Protein AF-A0A5D0VYW8-F1 (afdb_monomer_lite)

Structure (mmCIF, N/CA/C/O backbone):
data_AF-A0A5D0VYW8-F1
#
_entry.id   AF-A0A5D0VYW8-F1
#
loop_
_atom_site.group_PDB
_atom_site.id
_atom_site.type_symbol
_atom_site.label_atom_id
_atom_site.label_alt_id
_atom_site.label_comp_id
_atom_site.label_asym_id
_atom_site.label_entity_id
_atom_site.label_seq_id
_atom_site.pdbx_PDB_ins_code
_atom_site.Cartn_x
_atom_site.Cartn_y
_atom_site.Cartn_z
_atom_site.occupancy
_atom_site.B_iso_or_equiv
_atom_site.auth_seq_id
_atom_site.auth_comp_id
_atom_site.auth_asym_id
_atom_site.auth_atom_id
_atom_site.pdbx_PDB_model_num
ATOM 1 N N . MET A 1 1 ? 71.066 38.410 -24.337 1.00 41.22 1 MET A N 1
ATOM 2 C CA . MET A 1 1 ? 70.255 37.463 -23.535 1.00 41.22 1 MET A CA 1
ATOM 3 C C . MET A 1 1 ? 68.833 38.000 -23.464 1.00 41.22 1 MET A C 1
ATOM 5 O O . MET A 1 1 ? 68.663 39.135 -23.046 1.00 41.22 1 MET A O 1
ATOM 9 N N . ARG A 1 2 ? 67.832 37.263 -23.961 1.00 42.03 2 ARG A N 1
ATOM 10 C CA . ARG A 1 2 ? 66.424 37.696 -23.967 1.00 42.03 2 ARG A CA 1
ATOM 11 C C . ARG A 1 2 ? 65.654 36.881 -22.929 1.00 42.03 2 ARG A C 1
ATOM 13 O O . ARG A 1 2 ? 65.379 35.710 -23.163 1.00 42.03 2 ARG A O 1
ATOM 20 N N . PHE A 1 3 ? 65.343 37.500 -21.792 1.00 53.25 3 PHE A N 1
ATOM 21 C CA . PHE A 1 3 ? 64.427 36.956 -20.790 1.00 53.25 3 PHE A CA 1
ATOM 22 C C . PHE A 1 3 ? 63.006 37.012 -21.360 1.00 53.25 3 PHE A C 1
ATOM 24 O O . PHE A 1 3 ? 62.452 38.094 -21.546 1.00 53.25 3 PHE A O 1
ATOM 31 N N . LYS A 1 4 ? 62.424 35.855 -21.681 1.00 51.06 4 LYS A N 1
ATOM 32 C CA . LYS A 1 4 ? 60.987 35.743 -21.943 1.00 51.06 4 LYS A CA 1
ATOM 33 C C . LYS A 1 4 ? 60.301 35.441 -20.614 1.00 51.06 4 LYS A C 1
ATOM 35 O O . LYS A 1 4 ? 60.463 34.349 -20.078 1.00 51.06 4 LYS A O 1
ATOM 40 N N . LEU A 1 5 ? 59.570 36.426 -20.090 1.00 59.00 5 LEU A N 1
ATOM 41 C CA . LEU A 1 5 ? 58.604 36.224 -19.014 1.00 59.00 5 LEU A CA 1
ATOM 42 C C . LEU A 1 5 ? 57.544 35.218 -19.485 1.00 59.00 5 LEU A C 1
ATOM 44 O O . LEU A 1 5 ? 56.831 35.473 -20.455 1.00 59.00 5 LEU A O 1
ATOM 48 N N . LEU A 1 6 ? 57.453 34.085 -18.795 1.00 54.91 6 LEU A N 1
ATOM 49 C CA . LEU A 1 6 ? 56.356 33.131 -18.920 1.00 54.91 6 LEU A CA 1
ATOM 50 C C . LEU A 1 6 ? 55.206 33.609 -18.028 1.00 54.91 6 LEU A C 1
ATOM 52 O O . LEU A 1 6 ? 55.261 33.495 -16.806 1.00 54.91 6 LEU A O 1
ATOM 56 N N . PHE A 1 7 ? 54.189 34.190 -18.660 1.00 56.97 7 PHE A N 1
ATOM 57 C CA . PHE A 1 7 ? 52.921 34.539 -18.032 1.00 56.97 7 PHE A CA 1
ATOM 58 C C . PHE A 1 7 ? 52.062 33.278 -17.854 1.00 56.97 7 PHE A C 1
ATOM 60 O O . PHE A 1 7 ? 51.735 32.597 -18.822 1.00 56.97 7 PHE A O 1
ATOM 67 N N . THR A 1 8 ? 51.729 33.005 -16.591 1.00 59.16 8 THR A N 1
ATOM 68 C CA . THR A 1 8 ? 50.431 32.519 -16.086 1.00 59.16 8 THR A CA 1
ATOM 69 C C . THR A 1 8 ? 49.608 31.590 -16.978 1.00 59.16 8 THR A C 1
ATOM 71 O O . THR A 1 8 ? 48.908 32.028 -17.887 1.00 59.16 8 THR A O 1
ATOM 74 N N . GLY A 1 9 ? 49.554 30.323 -16.575 1.00 56.97 9 GLY A N 1
ATOM 75 C CA . GLY A 1 9 ? 48.502 29.384 -16.952 1.00 56.97 9 GLY A CA 1
ATOM 76 C C . GLY A 1 9 ? 47.945 28.695 -15.711 1.00 56.97 9 GLY A C 1
ATOM 77 O O . GLY A 1 9 ? 48.090 27.485 -15.573 1.00 56.97 9 GLY A O 1
ATOM 78 N N . LEU A 1 10 ? 47.366 29.454 -14.772 1.00 57.66 10 LEU A N 1
ATOM 79 C CA . LEU A 1 10 ? 46.554 28.868 -13.706 1.00 57.66 10 LEU A CA 1
ATOM 80 C C . LEU A 1 10 ? 45.219 28.468 -14.345 1.00 57.66 10 LEU A C 1
ATOM 82 O O . LEU A 1 10 ? 44.281 29.260 -14.408 1.00 57.66 10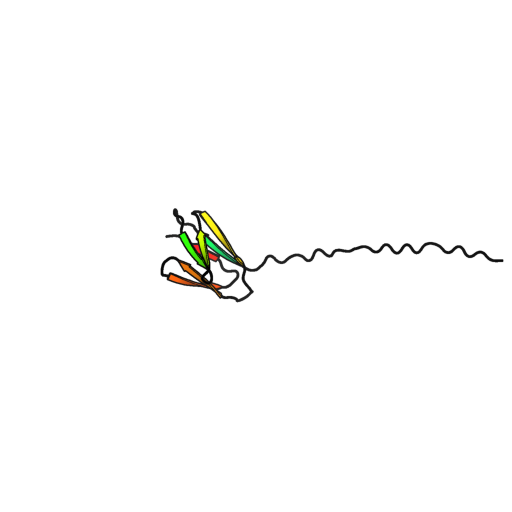 LEU A O 1
ATOM 86 N N . VAL A 1 11 ? 45.175 27.269 -14.924 1.00 62.59 11 VAL A N 1
ATOM 87 C CA . VAL A 1 11 ? 43.936 26.694 -15.445 1.00 62.59 11 VAL A CA 1
ATOM 88 C C . VAL A 1 11 ? 43.062 26.401 -14.233 1.00 62.59 11 VAL A C 1
ATOM 90 O O . VAL A 1 11 ? 43.297 25.450 -13.492 1.00 62.59 11 VAL A O 1
ATOM 93 N N . ALA A 1 12 ? 42.105 27.291 -13.987 1.00 60.41 12 ALA A N 1
ATOM 94 C CA . ALA A 1 12 ? 41.057 27.102 -13.006 1.00 60.41 12 ALA A CA 1
ATOM 95 C C . ALA A 1 12 ? 40.217 25.897 -13.441 1.00 60.41 12 ALA A C 1
ATOM 97 O O . ALA A 1 12 ? 39.353 26.007 -14.308 1.00 60.41 12 ALA A O 1
ATOM 98 N N . SER A 1 13 ? 40.509 24.736 -12.861 1.00 60.00 13 SER A N 1
ATOM 99 C CA . SER A 1 13 ? 39.667 23.550 -12.941 1.00 60.00 13 SER A CA 1
ATOM 100 C C . SER A 1 13 ? 38.356 23.857 -12.222 1.00 60.00 13 SER A C 1
ATOM 102 O O . SER A 1 13 ? 38.227 23.651 -11.015 1.00 60.00 13 SER A O 1
ATOM 104 N N . SER A 1 14 ? 37.389 24.416 -12.942 1.00 60.00 14 SER A N 1
ATOM 105 C CA . SER A 1 14 ? 36.016 24.531 -12.476 1.00 60.00 14 SER A CA 1
ATOM 106 C C . SER A 1 14 ? 35.465 23.118 -12.291 1.00 60.00 14 SER A C 1
ATOM 108 O O . SER A 1 14 ? 35.073 22.448 -13.245 1.00 60.00 14 SER A O 1
ATOM 110 N N . LEU A 1 15 ? 35.463 22.652 -11.039 1.00 63.09 15 LEU A N 1
ATOM 111 C CA . LEU A 1 15 ? 34.692 21.496 -10.593 1.00 63.09 15 LEU A CA 1
ATOM 112 C C . LEU A 1 15 ? 33.210 21.825 -10.795 1.00 63.09 15 LEU A C 1
ATOM 114 O O . LEU A 1 15 ? 32.527 22.309 -9.897 1.00 63.09 15 LEU A O 1
ATOM 118 N N . THR A 1 16 ? 32.722 21.623 -12.013 1.00 61.75 16 THR A N 1
ATOM 119 C CA . THR A 1 16 ? 31.297 21.654 -12.312 1.00 61.75 16 THR A CA 1
ATOM 120 C C . THR A 1 16 ? 30.724 20.320 -11.855 1.00 61.75 16 THR A C 1
ATOM 122 O O . THR A 1 16 ? 30.683 19.343 -12.594 1.00 61.75 16 THR A O 1
ATOM 125 N N . PHE A 1 17 ? 30.304 20.257 -10.590 1.00 62.66 17 PHE A N 1
ATOM 126 C CA . PHE A 1 17 ? 29.329 19.253 -10.187 1.00 62.66 17 PHE A CA 1
ATOM 127 C C . PHE A 1 17 ? 28.018 19.637 -10.868 1.00 62.66 17 PHE A C 1
ATOM 129 O O . PHE A 1 17 ? 27.265 20.470 -10.368 1.00 62.66 17 PHE A O 1
ATOM 136 N N . ALA A 1 18 ? 27.786 19.076 -12.055 1.00 62.34 18 ALA A N 1
ATOM 137 C CA . ALA A 1 18 ? 26.450 18.995 -12.611 1.00 62.34 18 ALA A CA 1
ATOM 138 C C . ALA A 1 18 ? 25.626 18.205 -11.592 1.00 62.34 18 ALA A C 1
ATOM 140 O O . ALA A 1 18 ? 25.759 16.986 -11.491 1.00 62.34 18 ALA A O 1
ATOM 141 N N . GLY A 1 19 ? 24.862 18.914 -10.760 1.00 56.66 19 GLY A N 1
ATOM 142 C CA . GLY A 1 19 ? 23.820 18.298 -9.959 1.00 56.66 19 GLY A CA 1
ATOM 143 C C . GLY A 1 19 ? 22.859 17.672 -10.948 1.00 56.66 19 GLY A C 1
ATOM 144 O O . GLY A 1 19 ? 22.062 18.385 -11.550 1.00 56.66 19 GLY A O 1
ATOM 145 N N . ALA A 1 20 ? 23.017 16.372 -11.201 1.00 61.84 20 ALA A N 1
ATOM 146 C CA . ALA A 1 20 ? 22.037 15.616 -11.949 1.00 61.84 20 ALA A CA 1
ATOM 147 C C . ALA A 1 20 ? 20.704 15.862 -11.244 1.00 61.84 20 ALA A C 1
ATOM 149 O O . ALA A 1 20 ? 20.598 15.617 -10.039 1.00 61.84 20 ALA A O 1
ATOM 150 N N . GLU A 1 21 ? 19.739 16.433 -11.961 1.00 58.88 21 GLU A N 1
ATOM 151 C CA . GLU A 1 21 ? 18.369 16.506 -11.480 1.00 58.88 21 GLU A CA 1
ATOM 152 C C . GLU A 1 21 ? 17.965 15.068 -11.157 1.00 58.88 21 GLU A C 1
ATOM 154 O O . GLU A 1 21 ? 17.869 14.221 -12.045 1.00 58.88 21 GLU A O 1
ATOM 159 N N . VAL A 1 22 ? 17.877 14.748 -9.865 1.00 58.16 22 VAL A N 1
ATOM 160 C CA . VAL A 1 22 ? 17.475 13.417 -9.426 1.00 58.16 22 VAL A CA 1
ATOM 161 C C . VAL A 1 22 ? 15.997 13.325 -9.760 1.00 58.16 22 VAL A C 1
ATOM 163 O O . VAL A 1 22 ? 15.174 13.918 -9.060 1.00 58.16 22 VAL A O 1
ATOM 166 N N . GLU A 1 23 ? 15.665 12.639 -10.855 1.00 62.62 23 GLU A N 1
ATOM 167 C CA . GLU A 1 23 ? 14.275 12.313 -11.148 1.00 62.62 23 GLU A CA 1
ATOM 168 C C . GLU A 1 23 ? 13.692 11.606 -9.917 1.00 62.62 23 GLU A C 1
ATOM 170 O O . GLU A 1 23 ? 14.294 10.646 -9.415 1.00 62.62 23 GLU A O 1
ATOM 175 N N . PRO A 1 24 ? 12.564 12.094 -9.373 1.00 62.03 24 PRO A N 1
ATOM 176 C CA . PRO A 1 24 ? 11.947 11.448 -8.232 1.00 62.03 24 PRO A CA 1
ATOM 177 C C . PRO A 1 24 ? 11.614 10.000 -8.614 1.00 62.03 24 PRO A C 1
ATOM 179 O O . PRO A 1 24 ? 11.090 9.764 -9.707 1.00 62.03 24 PRO A O 1
ATOM 182 N N . PRO A 1 25 ? 11.925 9.018 -7.750 1.00 70.00 25 PRO A N 1
ATOM 183 C CA . PRO A 1 25 ? 11.680 7.621 -8.071 1.00 70.00 25 PRO A CA 1
ATOM 184 C C . PRO A 1 25 ? 10.189 7.400 -8.337 1.00 70.00 25 PRO A C 1
ATOM 186 O O . PRO A 1 25 ? 9.332 7.909 -7.606 1.00 70.00 25 PRO A O 1
ATOM 189 N N . ASN A 1 26 ? 9.877 6.627 -9.380 1.00 89.12 26 ASN A N 1
ATOM 190 C CA . ASN A 1 26 ? 8.502 6.214 -9.637 1.00 89.12 26 ASN A CA 1
ATOM 191 C C . ASN A 1 26 ? 7.990 5.420 -8.427 1.00 89.12 26 ASN A C 1
ATOM 193 O O . ASN A 1 26 ? 8.723 4.636 -7.821 1.00 89.12 26 ASN A O 1
ATOM 197 N N . SER A 1 27 ? 6.741 5.658 -8.039 1.00 94.31 27 SER A N 1
ATOM 198 C CA . SER A 1 27 ? 6.151 5.007 -6.871 1.00 94.31 27 SER A CA 1
ATOM 199 C C . SER A 1 27 ? 4.677 4.712 -7.080 1.00 94.31 27 SER A C 1
ATOM 201 O O . SER A 1 27 ? 3.994 5.378 -7.860 1.00 94.31 27 SER A O 1
ATOM 203 N N . VAL A 1 28 ? 4.183 3.708 -6.364 1.00 95.75 28 VAL A N 1
ATOM 204 C CA . VAL A 1 28 ? 2.756 3.557 -6.093 1.00 95.75 28 VAL A CA 1
ATOM 205 C C . VAL A 1 28 ? 2.438 4.344 -4.829 1.00 95.75 28 VAL A C 1
ATOM 207 O O . VAL A 1 28 ? 3.145 4.235 -3.826 1.00 95.75 28 VAL A O 1
ATOM 210 N N . SER A 1 29 ? 1.374 5.144 -4.878 1.00 95.94 29 SER A N 1
ATOM 211 C CA . SER A 1 29 ? 0.863 5.852 -3.700 1.00 95.94 29 SER A CA 1
ATOM 212 C C . SER A 1 29 ? -0.377 5.148 -3.170 1.00 95.94 29 SER A C 1
ATOM 214 O O . SER A 1 29 ? -1.357 5.036 -3.901 1.00 95.94 29 SER A O 1
ATOM 216 N N . VAL A 1 30 ? -0.378 4.723 -1.911 1.00 96.94 30 VAL A N 1
ATOM 217 C CA . VAL A 1 30 ? -1.564 4.162 -1.248 1.00 96.94 30 VAL A CA 1
ATOM 218 C C . VAL A 1 30 ? -1.996 5.111 -0.142 1.00 96.94 30 VAL A C 1
ATOM 220 O O . VAL A 1 30 ? -1.224 5.367 0.773 1.00 96.94 30 VAL A O 1
ATOM 223 N N . LEU A 1 31 ? -3.204 5.657 -0.232 1.00 97.50 31 LEU A N 1
ATOM 224 C CA . LEU A 1 31 ? -3.754 6.618 0.718 1.00 97.50 31 LEU A CA 1
ATOM 225 C C . LEU A 1 31 ? -4.854 5.957 1.547 1.00 97.50 31 LEU A C 1
ATOM 227 O O . LEU A 1 31 ? -5.834 5.459 0.990 1.00 97.50 31 LEU A O 1
ATOM 231 N N . ASN A 1 32 ? -4.711 5.992 2.868 1.00 97.62 32 ASN A N 1
ATOM 232 C CA . ASN A 1 32 ? -5.763 5.570 3.776 1.00 97.62 32 ASN A CA 1
ATOM 233 C C . ASN A 1 32 ? -6.692 6.754 4.083 1.00 97.62 32 ASN A C 1
ATOM 235 O O . ASN A 1 32 ? -6.353 7.633 4.872 1.00 97.62 32 ASN A O 1
ATOM 239 N N . LEU A 1 33 ? -7.856 6.779 3.435 1.00 97.12 33 LEU A N 1
ATOM 240 C CA . LEU A 1 33 ? -8.936 7.741 3.671 1.00 97.12 33 LEU A CA 1
ATOM 241 C C . LEU A 1 33 ? -10.013 7.203 4.626 1.00 97.12 33 LEU A C 1
ATOM 243 O O . LEU A 1 33 ? -11.005 7.894 4.854 1.00 97.12 33 LEU A O 1
ATOM 247 N N . SER A 1 34 ? -9.849 5.987 5.155 1.00 96.00 34 SER A N 1
ATOM 248 C CA . SER A 1 34 ? -10.724 5.461 6.202 1.00 96.00 34 SER A CA 1
ATOM 249 C C . SER A 1 34 ? -10.472 6.180 7.536 1.00 96.00 34 SER A C 1
ATOM 251 O O . SER A 1 34 ? -9.510 6.942 7.694 1.00 96.00 34 SER A O 1
ATOM 253 N N . ASN A 1 35 ? -11.345 5.929 8.510 1.00 96.38 35 ASN A N 1
ATOM 254 C CA . ASN A 1 35 ? -11.205 6.468 9.865 1.00 96.38 35 ASN A CA 1
ATOM 255 C C . ASN A 1 35 ? -10.345 5.578 10.777 1.00 96.38 35 ASN A C 1
ATOM 257 O O . ASN A 1 35 ? -10.134 5.926 11.938 1.00 96.38 35 ASN A O 1
ATOM 261 N N . GLU A 1 36 ? -9.865 4.441 10.273 1.00 96.38 36 GLU A N 1
ATOM 262 C CA . GLU A 1 36 ? -9.181 3.415 11.056 1.00 96.38 36 GLU A CA 1
ATOM 263 C C . GLU A 1 36 ? -7.773 3.147 10.509 1.00 96.38 36 GLU A C 1
ATOM 265 O O . GLU A 1 36 ? -7.412 3.554 9.402 1.00 96.38 36 GLU A O 1
ATOM 270 N N . GLN A 1 37 ? -6.930 2.507 11.319 1.00 96.62 37 GLN A N 1
ATOM 271 C CA . GLN A 1 37 ? -5.656 1.979 10.840 1.00 96.62 37 GLN A CA 1
ATOM 272 C C . GLN A 1 37 ? -5.933 0.729 10.001 1.00 96.62 37 GLN A C 1
ATOM 274 O O . GLN A 1 37 ? -6.756 -0.095 10.387 1.00 96.62 37 GLN A O 1
ATOM 279 N N . VAL A 1 38 ? -5.234 0.582 8.876 1.00 96.31 38 VAL A N 1
ATOM 280 C CA . VAL A 1 38 ? -5.384 -0.582 7.995 1.00 96.31 38 VAL A CA 1
ATOM 281 C C . VAL A 1 38 ? -4.080 -1.358 7.884 1.00 96.31 38 VAL A C 1
ATOM 283 O O . VAL A 1 38 ? -2.996 -0.773 7.777 1.00 96.31 38 VAL A O 1
ATOM 286 N N . GLU A 1 39 ? -4.203 -2.681 7.880 1.00 96.88 39 GLU A N 1
ATOM 287 C CA . GLU A 1 39 ? -3.121 -3.605 7.559 1.00 96.88 39 GLU A CA 1
ATOM 288 C C . GLU A 1 39 ? -2.998 -3.724 6.037 1.00 96.88 39 GLU A C 1
ATOM 290 O O . GLU A 1 39 ? -3.933 -4.136 5.345 1.00 96.88 39 GLU A O 1
ATOM 295 N N . LEU A 1 40 ? -1.840 -3.347 5.506 1.00 97.06 40 LEU A N 1
ATOM 296 C CA . LEU A 1 40 ? -1.540 -3.358 4.083 1.00 97.06 40 LEU A CA 1
ATOM 297 C C . LEU A 1 40 ? -0.308 -4.221 3.832 1.00 97.06 40 LEU A C 1
ATOM 299 O O . LEU A 1 40 ? 0.751 -4.007 4.414 1.00 97.06 40 LEU A O 1
ATOM 303 N N . TRP A 1 41 ? -0.419 -5.146 2.892 1.00 97.94 41 TRP A N 1
ATOM 304 C CA . TRP A 1 41 ? 0.707 -5.915 2.381 1.00 97.94 41 TRP A CA 1
ATOM 305 C C . TRP A 1 41 ? 1.091 -5.378 1.007 1.00 97.94 41 TRP A C 1
ATOM 307 O O . TRP A 1 41 ? 0.231 -5.223 0.141 1.00 97.94 41 TRP A O 1
ATOM 317 N N . VAL A 1 42 ? 2.374 -5.084 0.798 1.00 97.50 42 VAL A N 1
ATOM 318 C CA . VAL A 1 42 ? 2.899 -4.601 -0.485 1.00 97.50 42 VAL A CA 1
ATOM 319 C C . VAL A 1 42 ? 4.003 -5.532 -0.955 1.00 97.50 42 VAL A C 1
ATOM 321 O O . VAL A 1 42 ? 5.036 -5.625 -0.298 1.00 97.50 42 VAL A O 1
ATOM 324 N N . ASN A 1 43 ? 3.786 -6.247 -2.062 1.00 97.00 43 ASN A N 1
ATOM 325 C CA . ASN A 1 43 ? 4.689 -7.309 -2.532 1.00 97.00 43 ASN A CA 1
ATOM 326 C C . ASN A 1 43 ? 5.076 -8.301 -1.409 1.00 97.00 43 ASN A C 1
ATOM 328 O O . ASN A 1 43 ? 6.240 -8.675 -1.259 1.00 97.00 43 ASN A O 1
ATOM 332 N N . GLY A 1 44 ? 4.103 -8.686 -0.574 1.00 96.75 44 GLY A N 1
ATOM 333 C CA . GLY A 1 44 ? 4.313 -9.574 0.575 1.00 96.75 44 GLY A CA 1
ATOM 334 C C . GLY A 1 44 ? 4.982 -8.929 1.797 1.00 96.75 44 GLY A C 1
ATOM 335 O O . GLY A 1 44 ? 5.210 -9.616 2.792 1.00 96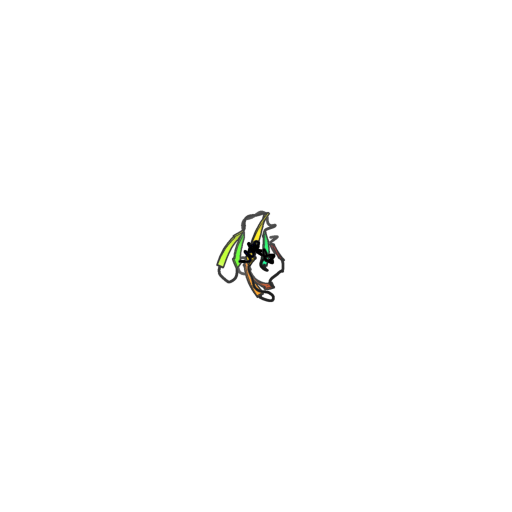.75 44 GLY A O 1
ATOM 336 N N . GLU A 1 45 ? 5.277 -7.628 1.771 1.00 97.44 45 GLU A N 1
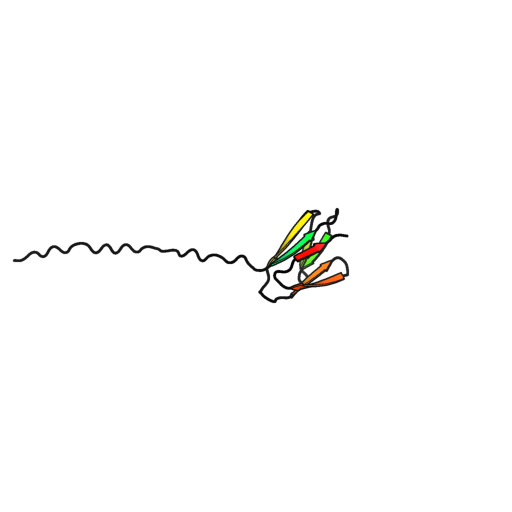ATOM 337 C CA . GLU A 1 45 ? 5.811 -6.898 2.919 1.00 97.44 45 GLU A CA 1
ATOM 338 C C . GLU A 1 45 ? 4.692 -6.220 3.721 1.00 97.44 45 GLU A C 1
ATOM 340 O O . GLU A 1 45 ? 3.933 -5.413 3.185 1.00 97.44 45 GLU A O 1
ATOM 345 N N . TYR A 1 46 ? 4.617 -6.518 5.020 1.00 97.06 46 TYR A N 1
ATOM 346 C CA . TYR A 1 46 ? 3.625 -5.938 5.925 1.00 97.06 46 TYR A CA 1
ATOM 347 C C . TYR A 1 46 ? 3.900 -4.461 6.233 1.00 97.06 46 TYR A C 1
ATOM 349 O O . TYR A 1 46 ? 5.039 -4.045 6.504 1.00 97.06 46 TYR A O 1
ATOM 357 N N . ARG A 1 47 ? 2.824 -3.674 6.238 1.00 96.50 47 ARG A N 1
ATOM 358 C CA . ARG A 1 47 ? 2.775 -2.263 6.606 1.00 96.50 47 ARG A CA 1
ATOM 359 C C . ARG A 1 47 ? 1.481 -1.961 7.348 1.00 96.50 47 ARG A C 1
ATOM 361 O O . ARG A 1 47 ? 0.408 -2.410 6.966 1.00 96.50 47 ARG A O 1
ATOM 368 N N . GLU A 1 48 ? 1.584 -1.096 8.344 1.00 96.75 48 GLU A N 1
ATOM 369 C CA . GLU A 1 48 ? 0.425 -0.444 8.945 1.00 96.75 48 GLU A CA 1
ATOM 370 C C . GLU A 1 48 ? 0.286 0.953 8.367 1.00 96.75 48 GLU A C 1
ATOM 372 O O . GLU A 1 48 ? 1.257 1.717 8.321 1.00 96.75 48 GLU A O 1
ATOM 377 N N . LEU A 1 49 ? -0.923 1.295 7.935 1.00 96.62 49 LEU A N 1
ATOM 378 C CA . LEU A 1 49 ? -1.219 2.609 7.394 1.00 96.62 49 LEU A CA 1
ATOM 379 C C . LEU A 1 49 ? -2.282 3.289 8.252 1.00 96.62 49 LEU A C 1
ATOM 381 O O . LEU A 1 49 ? -3.452 2.913 8.247 1.00 96.62 49 LEU A O 1
ATOM 385 N N . ASN A 1 50 ? -1.869 4.303 9.008 1.00 97.81 50 ASN A N 1
ATOM 386 C CA . ASN A 1 50 ? -2.766 5.055 9.884 1.00 97.81 50 ASN A CA 1
ATOM 387 C C . ASN A 1 50 ? -3.805 5.845 9.075 1.00 97.81 50 ASN A C 1
ATOM 389 O O . ASN A 1 50 ? -3.542 6.244 7.935 1.00 97.81 50 ASN A O 1
ATOM 393 N N . ALA A 1 51 ? -4.953 6.128 9.689 1.00 97.38 51 ALA A N 1
ATOM 394 C CA . ALA A 1 51 ? -5.990 6.972 9.102 1.00 97.38 51 ALA A CA 1
ATOM 395 C C . ALA A 1 51 ? -5.421 8.326 8.634 1.00 97.38 51 ALA A C 1
ATOM 397 O O . ALA A 1 51 ? -4.655 8.980 9.348 1.00 97.38 51 ALA A O 1
ATOM 398 N N . GLY A 1 52 ? -5.775 8.738 7.417 1.00 96.69 52 GLY A N 1
ATOM 399 C CA . GLY A 1 52 ? -5.330 9.993 6.806 1.00 96.69 52 GLY A CA 1
ATOM 400 C C . GLY A 1 52 ? -3.873 10.015 6.331 1.00 96.69 52 GLY A C 1
ATOM 401 O O . GLY A 1 52 ? -3.385 11.076 5.941 1.00 96.69 52 GLY A O 1
ATOM 402 N N . THR A 1 53 ? -3.160 8.885 6.359 1.00 97.38 53 THR A N 1
ATOM 403 C CA . THR A 1 53 ? -1.756 8.803 5.922 1.00 97.38 53 THR A CA 1
ATOM 404 C C . THR A 1 53 ? -1.601 8.123 4.567 1.00 97.38 53 THR A C 1
ATOM 406 O O . THR A 1 53 ? -2.506 7.443 4.080 1.00 97.38 53 THR A O 1
ATOM 409 N N . ALA A 1 54 ? -0.437 8.323 3.945 1.00 95.81 54 ALA A N 1
ATOM 410 C CA . ALA A 1 54 ? -0.092 7.735 2.660 1.00 95.81 54 ALA A CA 1
ATOM 411 C C . ALA A 1 54 ? 1.205 6.927 2.741 1.00 95.81 54 ALA A C 1
ATOM 413 O O . ALA A 1 54 ? 2.180 7.360 3.356 1.00 95.81 54 ALA A O 1
ATOM 414 N N . LEU A 1 55 ? 1.222 5.786 2.058 1.00 95.94 55 LEU A N 1
ATOM 415 C CA . LEU A 1 55 ? 2.416 5.013 1.756 1.00 95.94 55 LEU A CA 1
ATOM 416 C C . LEU A 1 55 ? 2.883 5.360 0.344 1.00 95.94 55 LEU A C 1
ATOM 418 O O . LEU A 1 55 ? 2.097 5.323 -0.602 1.00 95.94 55 LEU A O 1
ATOM 422 N N . LEU A 1 56 ? 4.175 5.641 0.203 1.00 95.81 56 LEU A N 1
ATOM 423 C CA . LEU A 1 56 ? 4.856 5.713 -1.085 1.00 95.81 56 LEU A CA 1
ATOM 424 C C . LEU A 1 56 ? 5.761 4.492 -1.202 1.00 95.81 56 LEU A C 1
ATOM 426 O O . LEU A 1 56 ? 6.741 4.378 -0.466 1.00 95.81 56 LEU A O 1
ATOM 430 N N . TYR A 1 57 ? 5.421 3.579 -2.106 1.00 95.19 57 TYR A N 1
ATOM 431 C CA . TYR A 1 57 ? 6.221 2.388 -2.364 1.00 95.19 57 TYR A CA 1
ATOM 432 C C . TYR A 1 57 ? 6.996 2.563 -3.677 1.00 95.19 57 TYR A C 1
ATOM 434 O O . TYR A 1 57 ? 6.358 2.717 -4.724 1.00 95.19 57 TYR A O 1
ATOM 442 N N . PRO A 1 58 ? 8.340 2.593 -3.652 1.00 94.75 58 PRO A N 1
ATOM 443 C CA . PRO A 1 58 ? 9.144 2.788 -4.854 1.00 94.75 58 PRO A CA 1
ATOM 444 C C . PRO A 1 58 ? 9.021 1.589 -5.801 1.00 94.75 58 PRO A C 1
ATOM 446 O O . PRO A 1 58 ? 8.956 0.447 -5.358 1.00 94.75 58 PRO A O 1
ATOM 449 N N . CYS A 1 59 ? 9.010 1.850 -7.105 1.00 94.19 59 CYS A N 1
ATOM 450 C CA . CYS A 1 59 ? 8.885 0.825 -8.140 1.00 94.19 59 CYS A CA 1
ATOM 451 C C . CYS A 1 59 ? 9.514 1.276 -9.466 1.00 94.19 59 CYS A C 1
ATOM 453 O O . CYS A 1 59 ? 9.828 2.451 -9.676 1.00 94.19 59 CYS A O 1
ATO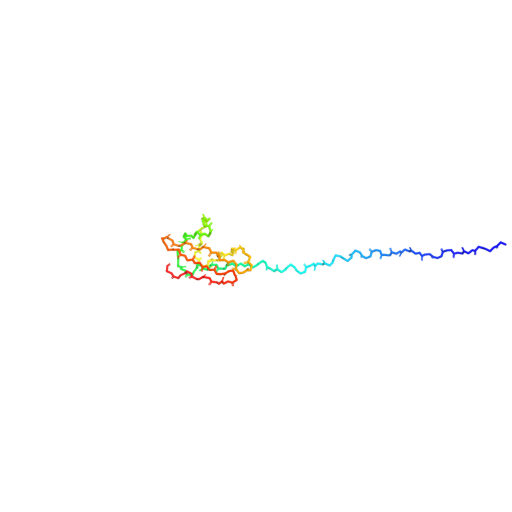M 455 N N . LEU A 1 60 ? 9.710 0.331 -10.382 1.00 93.25 60 LEU A N 1
ATOM 456 C CA . LEU A 1 60 ? 10.206 0.588 -11.730 1.00 93.25 60 LEU A CA 1
ATOM 457 C C . LEU A 1 60 ? 9.067 0.953 -12.689 1.00 93.25 60 LEU A C 1
ATOM 459 O O . LEU A 1 60 ? 7.916 0.549 -12.527 1.00 93.25 60 LEU A O 1
ATOM 463 N N . GLN A 1 61 ? 9.388 1.700 -13.748 1.00 89.88 61 GLN A N 1
ATOM 464 C CA . GLN A 1 61 ? 8.398 2.077 -14.755 1.00 89.88 61 GLN A CA 1
ATOM 465 C C . GLN A 1 61 ? 7.752 0.832 -15.388 1.00 89.88 61 GLN A C 1
ATOM 467 O O . GLN A 1 61 ? 8.436 -0.048 -15.906 1.00 89.88 61 GLN A O 1
ATOM 472 N N . GLY A 1 62 ? 6.418 0.776 -15.363 1.00 87.75 62 GLY A N 1
ATOM 473 C CA . GLY A 1 62 ? 5.646 -0.344 -15.909 1.00 87.75 62 GLY A CA 1
ATOM 474 C C . GLY A 1 62 ? 5.567 -1.581 -15.008 1.00 87.75 62 GLY A C 1
ATOM 475 O O . GLY A 1 62 ? 4.841 -2.515 -15.355 1.00 87.75 62 GLY A O 1
ATOM 476 N N . GLU A 1 63 ? 6.247 -1.581 -13.858 1.00 94.62 63 GLU A N 1
ATOM 477 C CA . GLU A 1 63 ? 6.101 -2.614 -12.833 1.00 94.62 63 GLU A CA 1
ATOM 478 C C . GLU A 1 63 ? 4.661 -2.652 -12.304 1.00 94.62 63 GLU A C 1
ATOM 480 O O . GLU A 1 63 ? 3.981 -1.623 -12.221 1.00 94.62 63 GLU A O 1
ATOM 485 N N . LYS A 1 64 ? 4.191 -3.852 -11.953 1.00 96.88 64 LYS A N 1
ATOM 486 C CA . LYS A 1 64 ? 2.954 -4.050 -11.197 1.00 96.88 64 LYS A CA 1
ATOM 487 C C . LYS A 1 64 ? 3.320 -4.371 -9.758 1.00 96.88 64 LYS A C 1
ATOM 489 O O . LYS A 1 64 ? 3.997 -5.364 -9.518 1.00 96.88 64 LYS A O 1
ATOM 494 N N . VAL A 1 65 ? 2.840 -3.548 -8.842 1.00 97.44 65 VAL A N 1
ATOM 495 C CA . VAL A 1 65 ? 2.984 -3.737 -7.404 1.00 97.44 65 VAL A CA 1
ATOM 496 C C . VAL A 1 65 ? 1.748 -4.465 -6.899 1.00 97.44 65 VAL A C 1
ATOM 498 O O . VAL A 1 65 ? 0.619 -4.050 -7.169 1.00 97.44 65 VAL A O 1
ATOM 501 N N . GLU A 1 66 ? 1.966 -5.560 -6.189 1.00 98.19 66 GLU A N 1
ATOM 502 C CA . GLU A 1 66 ? 0.917 -6.281 -5.484 1.00 98.19 66 GLU A CA 1
ATOM 503 C C . GLU A 1 66 ? 0.539 -5.521 -4.218 1.00 98.19 66 GLU A C 1
ATOM 505 O O . GLU A 1 66 ? 1.405 -5.187 -3.409 1.00 98.19 66 GLU A O 1
ATOM 510 N N . LEU A 1 67 ? -0.753 -5.266 -4.043 1.00 97.44 67 LEU A N 1
ATOM 511 C CA . LEU A 1 67 ? -1.328 -4.740 -2.816 1.00 97.44 67 LEU A CA 1
ATOM 512 C C . LEU A 1 67 ? -2.318 -5.763 -2.277 1.00 97.44 67 LEU A C 1
ATOM 514 O O . LEU A 1 67 ? -3.208 -6.202 -3.003 1.00 97.44 67 LEU A O 1
ATOM 518 N N . GLN A 1 68 ? -2.220 -6.095 -0.998 1.00 97.44 68 GLN A N 1
ATOM 519 C CA . GLN A 1 68 ? -3.222 -6.904 -0.324 1.00 97.44 68 GLN A CA 1
ATOM 520 C C . GLN A 1 68 ? -3.745 -6.178 0.915 1.00 97.44 68 GLN A C 1
ATOM 522 O O . GLN A 1 68 ? -2.983 -5.715 1.762 1.00 97.44 68 GLN A O 1
ATOM 527 N N . LEU A 1 69 ? -5.070 -6.083 0.987 1.00 94.88 69 LEU A N 1
ATOM 528 C CA . LEU A 1 69 ? -5.838 -5.527 2.096 1.00 94.88 69 LEU A CA 1
ATOM 529 C C . LEU A 1 69 ? -6.753 -6.636 2.604 1.00 94.88 69 LEU A C 1
ATOM 531 O O . LEU A 1 69 ? -7.591 -7.128 1.842 1.00 94.88 69 LEU A O 1
ATOM 535 N N . ASP A 1 70 ? -6.564 -7.044 3.858 1.00 90.75 70 ASP A N 1
ATOM 536 C CA . ASP A 1 7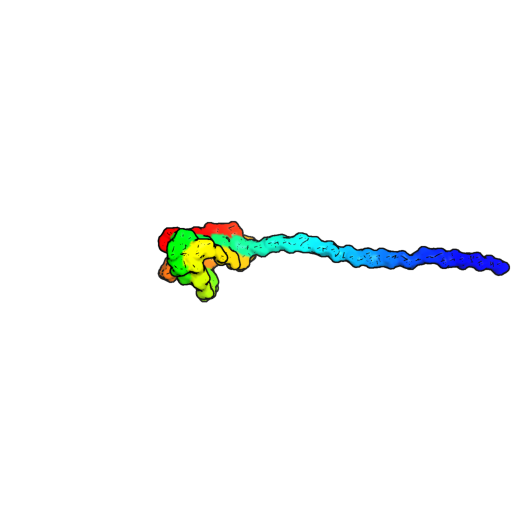0 ? -7.212 -8.231 4.427 1.00 90.75 70 ASP A CA 1
ATOM 537 C C . ASP A 1 70 ? -7.006 -9.467 3.512 1.00 90.75 70 ASP A C 1
ATOM 539 O O . ASP A 1 70 ? -5.866 -9.852 3.230 1.00 90.75 70 ASP A O 1
ATOM 543 N N . LEU A 1 71 ? -8.078 -10.064 2.981 1.00 91.81 71 LEU A N 1
ATOM 544 C CA . LEU A 1 71 ? -8.024 -11.215 2.068 1.00 91.81 71 LEU A CA 1
ATOM 545 C C . LEU A 1 71 ? -8.058 -10.828 0.582 1.00 91.81 71 LEU A C 1
ATOM 547 O O . LEU A 1 71 ? -8.052 -11.702 -0.290 1.00 91.81 71 LEU A O 1
ATOM 551 N N . LYS A 1 72 ? -8.135 -9.532 0.267 1.00 95.31 72 LYS A N 1
ATOM 552 C CA . LYS A 1 72 ? -8.274 -9.048 -1.105 1.00 95.31 72 LYS A CA 1
ATOM 553 C C . LYS A 1 72 ? -6.926 -8.635 -1.671 1.00 95.31 72 LYS A C 1
ATOM 555 O O . LYS A 1 72 ? -6.291 -7.712 -1.172 1.00 95.31 72 LYS A O 1
ATOM 560 N N . LEU A 1 73 ? -6.563 -9.272 -2.776 1.00 96.81 73 LEU A N 1
ATOM 561 C CA . LEU A 1 73 ? -5.347 -8.999 -3.527 1.00 96.81 73 LEU A CA 1
ATOM 562 C C . LEU A 1 73 ? -5.670 -8.175 -4.784 1.00 96.81 73 LEU A C 1
ATOM 564 O O . LEU A 1 73 ? -6.638 -8.458 -5.494 1.00 96.81 73 LEU A O 1
ATOM 568 N N . ASP A 1 74 ? -4.875 -7.141 -5.033 1.00 96.31 74 ASP A N 1
ATOM 569 C CA . ASP A 1 74 ? -4.985 -6.205 -6.152 1.00 96.31 74 ASP A CA 1
ATOM 570 C C . ASP A 1 74 ? -3.590 -5.910 -6.734 1.00 96.31 74 ASP A C 1
ATOM 572 O O . ASP A 1 74 ? -2.574 -6.076 -6.060 1.00 96.31 74 ASP A O 1
ATOM 576 N N . TYR A 1 75 ? -3.527 -5.459 -7.987 1.00 96.69 75 TYR A N 1
ATOM 577 C CA . TYR A 1 75 ? -2.270 -5.113 -8.656 1.00 96.69 75 TYR A CA 1
ATOM 578 C C . TYR A 1 75 ? -2.345 -3.708 -9.238 1.00 96.69 75 TYR A C 1
ATOM 580 O O . TYR A 1 75 ? -3.146 -3.435 -10.133 1.00 96.69 75 TYR A O 1
ATOM 588 N N . VAL A 1 76 ? -1.448 -2.839 -8.783 1.00 95.69 76 VAL A N 1
ATOM 589 C CA . VAL A 1 76 ? -1.399 -1.425 -9.166 1.00 95.69 76 VAL A CA 1
ATOM 590 C C . VAL A 1 76 ? -0.145 -1.167 -9.988 1.00 95.69 76 VAL A C 1
ATOM 592 O O . VAL A 1 76 ? 0.932 -1.665 -9.660 1.00 95.69 76 VAL A O 1
ATOM 595 N N . ARG A 1 77 ? -0.255 -0.421 -11.092 1.00 95.69 77 ARG A N 1
ATOM 596 C CA . ARG A 1 77 ? 0.928 -0.108 -11.906 1.00 95.69 77 ARG A CA 1
ATOM 597 C C . ARG A 1 77 ? 1.731 1.016 -11.266 1.00 95.69 77 ARG A C 1
ATOM 599 O O . ARG A 1 77 ? 1.179 1.945 -10.684 1.00 95.69 77 ARG A O 1
ATOM 606 N N . CYS A 1 78 ? 3.046 0.959 -11.422 1.00 94.31 78 CYS A N 1
ATOM 607 C CA . CYS A 1 78 ? 3.928 2.003 -10.927 1.00 94.31 78 CYS A CA 1
ATOM 608 C C . CYS A 1 78 ? 3.547 3.387 -11.483 1.00 94.31 78 CYS A C 1
ATOM 610 O O . CYS A 1 78 ? 3.348 3.539 -12.690 1.00 94.31 78 CYS A O 1
ATOM 612 N N . GLY A 1 79 ? 3.449 4.385 -10.600 1.00 91.50 79 GLY A N 1
ATOM 613 C CA . GLY A 1 79 ? 2.957 5.733 -10.904 1.00 91.50 79 GLY A CA 1
ATOM 614 C C . GLY A 1 79 ? 1.463 5.940 -10.628 1.00 91.50 79 GLY A C 1
ATOM 615 O O . GLY A 1 79 ? 0.995 7.079 -10.628 1.00 91.50 79 GLY A O 1
ATOM 616 N N . GLU A 1 80 ? 0.702 4.873 -10.370 1.00 93.88 80 GLU A N 1
ATOM 617 C CA . GLU A 1 80 ? -0.714 4.972 -10.019 1.00 93.88 80 GLU A CA 1
ATOM 618 C C . GLU A 1 80 ? -0.930 5.222 -8.518 1.00 93.88 80 GLU A C 1
ATOM 620 O O . GLU A 1 80 ? -0.051 5.040 -7.667 1.00 93.88 80 GLU A O 1
ATOM 625 N N . LYS A 1 81 ? -2.151 5.661 -8.200 1.00 94.06 81 LYS A N 1
ATOM 626 C CA . LYS A 1 81 ? -2.606 5.934 -6.838 1.00 94.06 81 LYS A CA 1
ATOM 627 C C . LYS A 1 81 ? -3.740 4.990 -6.467 1.00 94.06 81 LYS A C 1
ATOM 629 O O . LYS A 1 81 ? -4.630 4.736 -7.279 1.00 94.06 81 LYS A O 1
ATOM 634 N N . ARG A 1 82 ? -3.737 4.532 -5.220 1.00 95.25 82 ARG A N 1
ATOM 635 C CA . ARG A 1 82 ? -4.787 3.717 -4.620 1.00 95.25 82 ARG A CA 1
ATOM 636 C C . ARG A 1 82 ? -5.338 4.408 -3.383 1.00 95.25 82 ARG A C 1
ATOM 638 O O . ARG A 1 82 ? -4.576 4.899 -2.560 1.00 95.25 82 ARG A O 1
ATOM 645 N N . GLU A 1 83 ? -6.656 4.420 -3.246 1.00 96.56 83 GLU A N 1
ATOM 646 C CA . GLU A 1 83 ? -7.346 4.968 -2.079 1.00 96.56 83 GLU A CA 1
ATOM 647 C C . GLU A 1 83 ? -8.096 3.852 -1.354 1.00 96.56 83 GLU A C 1
ATOM 649 O O . GLU A 1 83 ? -8.781 3.048 -1.991 1.00 96.56 83 GLU A O 1
ATOM 654 N N . ILE A 1 84 ? -7.975 3.826 -0.031 1.00 94.81 84 ILE A N 1
ATOM 655 C CA . ILE A 1 84 ? -8.694 2.921 0.869 1.00 94.81 84 ILE A CA 1
ATOM 656 C C . ILE A 1 84 ? -9.736 3.766 1.593 1.00 94.81 84 ILE A C 1
ATOM 658 O O . ILE A 1 84 ? -9.380 4.786 2.179 1.00 94.81 84 ILE A O 1
ATOM 662 N N . ARG A 1 85 ? -11.016 3.404 1.487 1.00 92.62 85 ARG A N 1
ATOM 663 C CA . ARG A 1 85 ? -12.142 4.241 1.943 1.00 92.62 85 ARG A CA 1
ATOM 664 C C . ARG A 1 85 ? -13.081 3.551 2.933 1.00 92.62 85 ARG A C 1
ATOM 666 O O . ARG A 1 85 ? -13.916 4.241 3.509 1.00 92.62 85 ARG A O 1
ATOM 673 N N . GLU A 1 86 ? -12.957 2.240 3.098 1.00 76.88 86 GLU A N 1
ATOM 674 C CA . GLU A 1 86 ? -13.781 1.409 3.982 1.00 76.88 86 GLU A CA 1
ATOM 675 C C . GLU A 1 86 ? -12.879 0.700 4.981 1.00 76.88 86 GLU A C 1
ATOM 677 O O . GLU A 1 86 ? -11.792 0.255 4.539 1.00 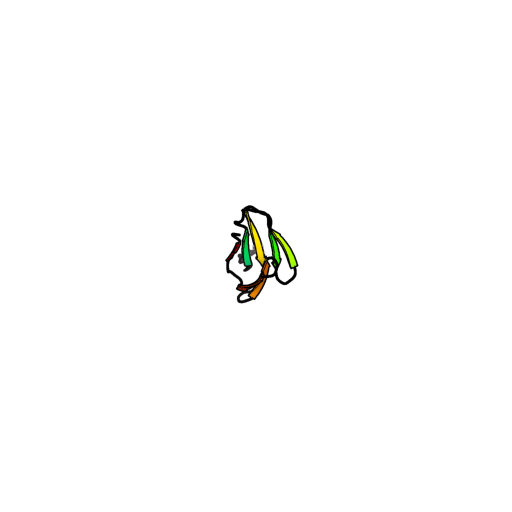76.88 86 GLU A O 1
#

Sequence (86 aa):
MRFKLLFTGLVASSLTFAGAEVEPPNSVSVLNLSNEQVELWVNGEYRELNAGTALLYPCLQGEKVELQLDLKLDYVRCGEKREIRE

Foldseek 3Di:
DDDDDDDDDPPPPPPPPPPDPPDDAFWEKEFECAQAWFWKAKQNRTDIAGHGGIDTGGDDQQDWIWIDTDNDIDTDGTNYYHYDYD

pLDDT: mean 84.49, std 17.36, range [41.22, 98.19]

Radius of gyration: 26.36 Å; chains: 1; bounding box: 84×49×35 Å

Secondary structure (DSSP, 8-state):
----------------------PPPPEEEEEE-SSS-EEEEETTEEEEE-TT-EEEEE--TTPEEEEEETTEEEEEETT-EEEE--